Protein AF-A0A933NLE3-F1 (afdb_monomer)

Solvent-accessible surface area (backbone atoms only — not comparable to full-atom values): 7962 Å² total; per-residue (Å²): 142,85,83,81,92,79,68,68,64,65,53,50,52,53,53,50,51,52,53,50,51,52,51,51,50,51,50,49,52,54,57,51,50,53,50,50,52,56,51,50,51,46,51,51,50,47,51,54,52,49,51,53,51,51,54,49,54,51,51,50,55,73,38,36,83,44,78,45,75,83,50,90,44,29,36,39,29,39,25,59,39,87,43,94,91,54,99,55,73,41,81,40,60,38,38,38,36,32,55,87,78,16,37,39,41,36,41,33,45,87,91,49,75,49,77,48,80,44,53,94,65,40,87,87,51,62,55,84,77,82,90,65,98,73,76,132

Nearest PDB structures (foldseek):
  7ytu-assembly1_A  TM=5.660E-01  e=4.818E-01  Vaccinia virus WR
  3tfz-assembly1_B  TM=5.768E-01  e=2.172E+00  Streptomyces sp. R1128
  2kf2-assembly1_A  TM=5.393E-01  e=2.045E+00  Streptomyces coelicolor A3(2)
  3tvr-assembly1_A  TM=5.318E-01  e=5.696E+00  Streptomyces coelicolor
  7zvc-assembly1_A  TM=4.525E-01  e=4.214E+00  Nepenthes ventricosa x Nepenthes alata

pLDDT: mean 81.2, std 13.9, range [35.19, 95.94]

Structure (mmCIF, N/CA/C/O backbone):
data_AF-A0A933NLE3-F1
#
_entry.id   AF-A0A933NLE3-F1
#
loop_
_atom_site.group_PDB
_atom_site.id
_atom_site.type_symbol
_atom_site.label_atom_id
_atom_site.label_alt_id
_atom_site.label_comp_id
_atom_site.label_asym_id
_atom_site.label_entity_id
_atom_site.label_seq_id
_atom_site.pdbx_PDB_ins_code
_atom_site.Cartn_x
_atom_site.Cartn_y
_atom_site.Cartn_z
_atom_site.occupancy
_atom_site.B_iso_or_equiv
_atom_site.auth_seq_id
_atom_site.auth_comp_id
_atom_site.auth_asym_id
_atom_site.auth_atom_id
_atom_site.pdbx_PDB_model_num
ATOM 1 N N . MET A 1 1 ? -57.271 19.477 60.099 1.00 43.53 1 MET A N 1
ATOM 2 C CA . MET A 1 1 ? -56.612 19.614 58.782 1.00 43.53 1 MET A CA 1
ATOM 3 C C . MET A 1 1 ? -55.119 19.770 59.009 1.00 43.53 1 MET A C 1
ATOM 5 O O . MET A 1 1 ? -54.730 20.784 59.561 1.00 43.53 1 MET A O 1
ATOM 9 N N . SER A 1 2 ? -54.312 18.775 58.645 1.00 46.56 2 SER A N 1
ATOM 10 C CA . SER A 1 2 ? -52.895 18.933 58.279 1.00 46.56 2 SER A CA 1
ATOM 11 C C . SER A 1 2 ? -52.408 17.564 57.797 1.00 46.56 2 SER A C 1
ATOM 13 O O . SER A 1 2 ? -52.367 16.621 58.580 1.00 46.56 2 SER A O 1
ATOM 15 N N . ARG A 1 3 ? -52.165 17.415 56.490 1.00 48.00 3 ARG A N 1
ATOM 16 C CA . ARG A 1 3 ? -51.522 16.231 55.902 1.00 48.00 3 ARG A CA 1
ATOM 17 C C . ARG A 1 3 ? -50.082 16.638 55.633 1.00 48.00 3 ARG A C 1
ATOM 19 O O . ARG A 1 3 ? -49.834 17.516 54.808 1.00 48.00 3 ARG A O 1
ATOM 26 N N . GLU A 1 4 ? -49.173 16.073 56.412 1.00 52.88 4 GLU A N 1
ATOM 27 C CA . GLU A 1 4 ? -47.764 16.435 56.414 1.00 52.88 4 GLU A CA 1
ATOM 28 C C . GLU A 1 4 ? -47.073 16.056 55.100 1.00 52.88 4 GLU A C 1
ATOM 30 O O . GLU A 1 4 ? -47.302 15.008 54.495 1.00 52.88 4 GLU A O 1
ATOM 35 N N . ARG A 1 5 ? -46.227 16.986 54.663 1.00 55.97 5 ARG A N 1
ATOM 36 C CA . ARG A 1 5 ? -45.388 16.958 53.470 1.00 55.97 5 ARG A CA 1
ATOM 37 C C . ARG A 1 5 ? -44.214 16.001 53.712 1.00 55.97 5 ARG A C 1
ATOM 39 O O . ARG A 1 5 ? -43.189 16.426 54.228 1.00 55.97 5 ARG A O 1
ATOM 46 N N . GLY A 1 6 ? -44.372 14.720 53.380 1.00 49.59 6 GLY A N 1
ATOM 47 C CA . GLY A 1 6 ? -43.325 13.696 53.557 1.00 49.59 6 GLY A CA 1
ATOM 48 C C . GLY A 1 6 ? -42.764 13.095 52.262 1.00 49.59 6 GLY A C 1
ATOM 49 O O . GLY A 1 6 ? -41.820 12.315 52.312 1.00 49.59 6 GLY A O 1
ATOM 50 N N . THR A 1 7 ? -43.324 13.437 51.100 1.00 55.03 7 THR A N 1
ATOM 51 C CA . THR A 1 7 ? -43.056 12.757 49.818 1.00 55.03 7 THR A CA 1
ATOM 52 C C . THR A 1 7 ? -42.056 13.464 48.897 1.00 55.03 7 THR A C 1
ATOM 54 O O . THR A 1 7 ? -41.828 13.012 47.789 1.00 55.03 7 THR A O 1
ATOM 57 N N . THR A 1 8 ? -41.405 14.553 49.307 1.00 66.44 8 THR A N 1
ATOM 58 C CA . THR A 1 8 ? -40.709 15.434 48.346 1.00 66.44 8 THR A CA 1
ATOM 59 C C . THR A 1 8 ? -39.260 15.067 48.011 1.00 66.44 8 THR A C 1
ATOM 61 O O . THR A 1 8 ? -38.828 15.329 46.892 1.00 66.44 8 THR A O 1
ATOM 64 N N . LEU A 1 9 ? -38.483 14.478 48.928 1.00 68.06 9 LEU A N 1
ATOM 65 C CA . LEU A 1 9 ? -37.039 14.272 48.699 1.00 68.06 9 LEU A CA 1
ATOM 66 C C . LEU A 1 9 ? -36.724 12.948 47.984 1.00 68.06 9 LEU A C 1
ATOM 68 O O . LEU A 1 9 ? -35.901 12.910 47.071 1.00 68.06 9 LEU A O 1
ATOM 72 N N . VAL A 1 10 ? -37.385 11.861 48.393 1.00 73.19 10 VAL A N 1
ATOM 73 C CA . VAL A 1 10 ? -37.157 10.521 47.827 1.00 73.19 10 VAL A CA 1
ATOM 74 C C . VAL A 1 10 ? -37.677 10.452 46.392 1.00 73.19 10 VAL A C 1
ATOM 76 O O . VAL A 1 10 ? -36.966 9.968 45.518 1.00 73.19 10 VAL A O 1
ATOM 79 N N . GLU A 1 11 ? -38.860 11.011 46.116 1.00 68.12 11 GLU A N 1
ATOM 80 C CA . GLU A 1 11 ? -39.386 11.103 44.747 1.00 68.12 11 GLU A CA 1
ATOM 81 C C . GLU A 1 11 ? -38.485 11.958 43.848 1.00 68.12 11 GLU A C 1
ATOM 83 O O . GLU A 1 11 ? -38.229 11.570 42.711 1.00 68.12 11 GLU A O 1
ATOM 88 N N . ALA A 1 12 ? -37.926 13.065 44.355 1.00 75.19 12 ALA A N 1
ATOM 89 C CA . ALA A 1 12 ? -36.991 13.894 43.593 1.00 75.19 12 ALA A CA 1
ATOM 90 C C . ALA A 1 12 ? -35.669 13.166 43.279 1.00 75.19 12 ALA A C 1
ATOM 92 O O . ALA A 1 12 ? -35.150 13.291 42.170 1.00 75.19 12 ALA A O 1
ATOM 93 N N . LEU A 1 13 ? -35.140 12.370 44.215 1.00 76.25 13 LEU A N 1
ATOM 94 C CA . LEU A 1 13 ? -33.939 11.550 44.003 1.00 76.25 13 LEU A CA 1
ATOM 95 C C . LEU A 1 13 ? -34.185 10.403 43.014 1.00 76.25 13 LEU A C 1
ATOM 97 O O . LEU A 1 13 ? -33.355 10.142 42.139 1.00 76.25 13 LEU A O 1
ATOM 101 N N . VAL A 1 14 ? -35.335 9.735 43.112 1.00 77.81 14 VAL A N 1
ATOM 102 C CA . VAL A 1 14 ? -35.713 8.654 42.192 1.0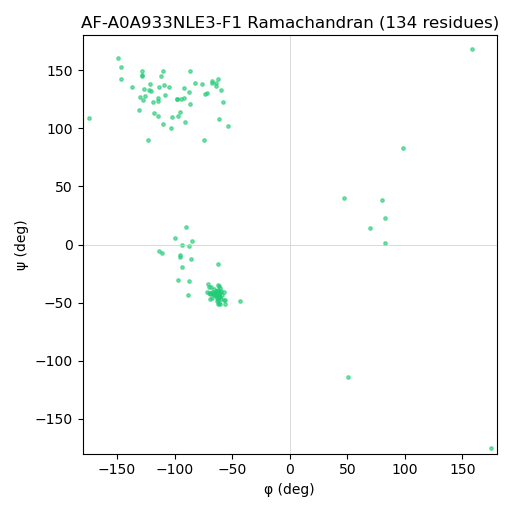0 77.81 14 VAL A CA 1
ATOM 103 C C . VAL A 1 14 ? -35.964 9.212 40.790 1.00 77.81 14 VAL A C 1
ATOM 105 O O . VAL A 1 14 ? -35.401 8.702 39.824 1.00 77.81 14 VAL A O 1
ATOM 108 N N . ALA A 1 15 ? -36.710 10.311 40.666 1.00 77.00 15 ALA A N 1
ATOM 109 C CA . ALA A 1 15 ? -36.923 10.979 39.385 1.00 77.00 15 ALA A CA 1
ATOM 110 C C . ALA A 1 15 ? -35.603 11.493 38.784 1.00 77.00 15 ALA A C 1
ATOM 112 O O . ALA A 1 15 ? -35.337 11.282 37.602 1.00 77.00 15 ALA A O 1
ATOM 113 N N . GLY A 1 16 ? -34.736 12.102 39.600 1.00 77.88 16 GLY A N 1
ATOM 114 C CA . GLY A 1 16 ? -33.426 12.587 39.166 1.00 77.88 16 GLY A CA 1
ATOM 115 C C . GLY A 1 16 ? -32.501 11.472 38.672 1.00 77.88 16 GLY A C 1
ATOM 116 O O . GLY A 1 16 ? -31.851 11.623 37.637 1.00 77.88 16 GLY A O 1
ATOM 117 N N . SER A 1 17 ? -32.473 10.328 39.360 1.00 75.38 17 SER A N 1
ATOM 118 C CA . SER A 1 17 ? -31.657 9.178 38.941 1.00 75.38 17 SER A CA 1
ATOM 119 C C . SER A 1 17 ? -32.164 8.538 37.644 1.00 75.38 17 SER A C 1
ATOM 121 O O . SER A 1 17 ? -31.354 8.185 36.787 1.00 75.38 17 SER A O 1
ATOM 123 N N . LEU A 1 18 ? -33.483 8.481 37.437 1.00 80.94 18 LEU A N 1
ATOM 124 C CA . LEU A 1 18 ? -34.094 8.054 36.173 1.00 80.94 18 LEU A CA 1
ATOM 125 C C . LEU A 1 18 ? -33.714 8.974 35.008 1.00 80.94 18 LEU A C 1
ATOM 127 O O . LEU A 1 18 ? -33.315 8.490 33.950 1.00 80.94 18 LEU A O 1
ATOM 131 N N . VAL A 1 19 ? -33.775 10.294 35.205 1.00 84.00 19 VAL A N 1
ATOM 132 C CA . VAL A 1 19 ? -33.377 11.269 34.176 1.00 84.00 19 VAL A CA 1
ATOM 133 C C . VAL A 1 19 ? -31.895 11.122 33.821 1.00 84.00 19 VAL A C 1
ATOM 135 O O . VAL A 1 19 ? -31.543 11.109 32.641 1.00 84.00 19 VAL A O 1
ATOM 138 N N . LEU A 1 20 ? -31.024 10.942 34.818 1.00 81.31 20 LEU A N 1
ATOM 139 C CA . LEU A 1 20 ? -29.595 10.710 34.592 1.00 81.31 20 LEU A CA 1
ATOM 140 C C . LEU A 1 20 ? -29.324 9.394 33.854 1.00 81.31 20 LEU A C 1
ATOM 142 O O . LEU A 1 20 ? -28.490 9.371 32.950 1.00 81.31 20 LEU A O 1
ATOM 146 N N . ALA A 1 21 ? -30.037 8.316 34.186 1.00 78.19 21 ALA A N 1
ATOM 147 C CA . ALA A 1 21 ? -29.897 7.032 33.503 1.00 78.19 21 ALA A CA 1
ATOM 148 C C . ALA A 1 21 ? -30.317 7.121 32.027 1.00 78.19 21 ALA A C 1
ATOM 150 O O . ALA A 1 21 ? -29.613 6.612 31.153 1.00 78.19 21 ALA A O 1
ATOM 151 N N . VAL A 1 22 ? -31.415 7.824 31.733 1.00 86.69 22 VAL A N 1
ATOM 152 C CA . VAL A 1 22 ? -31.863 8.071 30.353 1.00 86.69 22 VAL A CA 1
ATOM 153 C C . VAL A 1 22 ? -30.847 8.922 29.592 1.00 86.69 22 VAL A C 1
ATOM 155 O O . VAL A 1 22 ? -30.499 8.581 28.461 1.00 86.69 22 VAL A O 1
ATOM 158 N N . ALA A 1 23 ? -30.317 9.982 30.208 1.00 82.50 23 ALA A N 1
ATOM 159 C CA . ALA A 1 23 ? -29.291 10.825 29.595 1.00 82.50 23 ALA A CA 1
ATOM 160 C C . ALA A 1 23 ? -27.992 10.047 29.314 1.00 82.50 23 ALA A C 1
ATOM 162 O O . ALA A 1 23 ? -27.413 10.181 28.235 1.00 82.50 23 ALA A O 1
ATOM 163 N N . ALA A 1 24 ? -27.558 9.192 30.244 1.00 78.62 24 ALA A N 1
ATOM 164 C CA . ALA A 1 24 ? -26.386 8.339 30.075 1.00 78.62 24 ALA A CA 1
ATOM 165 C C . ALA A 1 24 ? -26.587 7.294 28.967 1.00 78.62 24 ALA A C 1
ATOM 167 O O . ALA A 1 24 ? -25.686 7.085 28.152 1.00 78.62 24 ALA A O 1
ATOM 168 N N . ALA A 1 25 ? -27.772 6.680 28.886 1.00 75.81 25 ALA A N 1
ATOM 169 C CA . ALA A 1 25 ? -28.117 5.755 27.810 1.00 75.81 25 ALA A CA 1
ATOM 170 C C . ALA A 1 25 ? -28.108 6.456 26.441 1.00 75.81 25 ALA A C 1
ATOM 172 O O . ALA A 1 25 ? -27.506 5.950 25.494 1.00 75.81 25 ALA A O 1
ATOM 173 N N . TRP A 1 26 ? -28.693 7.655 26.349 1.00 84.31 26 TRP A N 1
ATOM 174 C CA . TRP A 1 26 ? -28.681 8.470 25.130 1.00 84.31 26 TRP A CA 1
ATOM 175 C C . TRP A 1 26 ? -27.269 8.872 24.703 1.00 84.31 26 TRP A C 1
ATOM 177 O O . TRP A 1 26 ? -26.906 8.715 23.535 1.00 84.31 26 TRP A O 1
ATOM 187 N N . ALA A 1 27 ? -26.445 9.335 25.646 1.00 75.88 27 ALA A N 1
ATOM 188 C CA . ALA A 1 27 ? -25.042 9.626 25.384 1.00 75.88 27 ALA A CA 1
ATOM 189 C C . ALA A 1 27 ? -24.308 8.367 24.892 1.00 75.88 27 ALA A C 1
ATOM 191 O O . ALA A 1 27 ? -23.580 8.427 23.902 1.00 75.88 27 ALA A O 1
ATOM 192 N N . GLY A 1 28 ? -24.552 7.212 25.519 1.00 70.44 28 GLY A N 1
ATOM 193 C CA . GLY A 1 28 ? -23.994 5.923 25.112 1.00 70.44 28 GLY A CA 1
ATOM 194 C C . GLY A 1 28 ? -24.332 5.554 23.667 1.00 70.44 28 GLY A C 1
ATOM 195 O O . GLY A 1 28 ? -23.430 5.220 22.896 1.00 70.44 28 GLY A O 1
ATOM 196 N N . VAL A 1 29 ? -25.600 5.678 23.265 1.00 74.31 29 VAL A N 1
ATOM 197 C CA . VAL A 1 29 ? -26.047 5.430 21.880 1.00 74.31 29 VAL A CA 1
ATOM 198 C C . VAL A 1 29 ? -25.381 6.400 20.900 1.00 74.31 29 VAL A C 1
ATOM 200 O O . VAL A 1 29 ? -24.876 5.985 19.859 1.00 74.31 29 VAL A O 1
ATOM 203 N N . TRP A 1 30 ? -25.297 7.685 21.243 1.00 77.06 30 TRP A N 1
ATOM 204 C CA . TRP A 1 30 ? -24.683 8.689 20.371 1.00 77.06 30 TRP A CA 1
ATOM 205 C C . TRP A 1 30 ? -23.172 8.481 20.182 1.00 77.06 30 TRP A C 1
ATOM 207 O O . TRP A 1 30 ? -22.661 8.557 19.061 1.00 77.06 30 TRP A O 1
ATOM 217 N N . PHE A 1 31 ? -22.445 8.170 21.260 1.00 68.19 31 PHE A N 1
ATOM 218 C CA . PHE A 1 31 ? -21.007 7.902 21.196 1.00 68.19 31 PHE A CA 1
ATOM 219 C C . PHE A 1 31 ? -20.685 6.576 20.500 1.00 68.19 31 PHE A C 1
ATOM 221 O O . PHE A 1 31 ? -19.687 6.501 19.782 1.00 68.19 31 PHE A O 1
ATOM 228 N N . THR A 1 32 ? -21.500 5.535 20.691 1.00 67.75 32 THR A N 1
ATOM 229 C CA . THR A 1 32 ? -21.315 4.250 19.995 1.00 67.75 32 THR A CA 1
ATOM 230 C C . THR A 1 32 ? -21.632 4.366 18.507 1.00 67.75 32 THR A C 1
ATOM 232 O O . THR A 1 32 ? -20.830 3.897 17.705 1.00 67.75 32 THR A O 1
ATOM 235 N N . GLY A 1 33 ? -22.701 5.075 18.124 1.00 62.09 33 GLY A N 1
ATOM 236 C CA . GLY A 1 33 ? -23.023 5.361 16.721 1.00 62.09 33 GLY A CA 1
ATOM 237 C C . GLY A 1 33 ? -21.877 6.065 15.988 1.00 62.09 33 GLY A C 1
ATOM 238 O O . GLY A 1 33 ? -21.374 5.552 14.992 1.00 62.09 33 GLY A O 1
ATOM 239 N N . ARG A 1 34 ? -21.348 7.159 16.557 1.00 65.56 34 ARG A N 1
ATOM 240 C CA . ARG A 1 34 ? -20.209 7.894 15.969 1.00 65.56 34 ARG A CA 1
ATOM 241 C C . ARG A 1 34 ? -18.939 7.057 15.820 1.00 65.56 34 ARG A C 1
ATOM 243 O O . ARG A 1 34 ? -18.205 7.223 14.850 1.00 65.56 34 ARG A O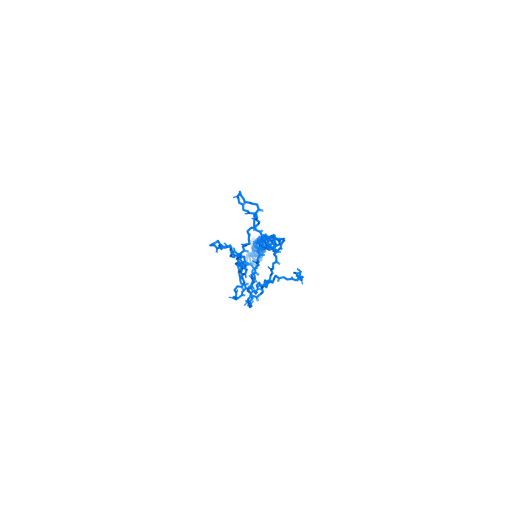 1
ATOM 250 N N . LYS A 1 35 ? -18.650 6.179 16.785 1.00 64.69 35 LYS A N 1
ATOM 251 C CA . LYS A 1 35 ? -17.489 5.278 16.704 1.00 64.69 35 LYS A CA 1
ATOM 252 C C . LYS A 1 35 ? -17.666 4.245 15.593 1.00 64.69 35 LYS A C 1
ATOM 254 O O . LYS A 1 35 ? -16.708 3.975 14.870 1.00 64.69 35 LYS A O 1
ATOM 259 N N . THR A 1 36 ? -18.872 3.701 15.442 1.00 66.75 36 THR A N 1
ATOM 260 C CA . THR A 1 36 ? -19.201 2.755 14.370 1.00 66.75 36 THR A CA 1
ATOM 261 C C . THR A 1 36 ? -19.045 3.408 13.001 1.00 66.75 36 THR A C 1
ATOM 263 O O . THR A 1 36 ? -18.328 2.858 12.164 1.00 66.75 36 THR A O 1
ATOM 266 N N . ASP A 1 37 ? -19.593 4.609 12.808 1.00 69.38 37 ASP A N 1
ATOM 267 C CA . ASP A 1 37 ? -19.512 5.336 11.536 1.00 69.38 37 ASP A CA 1
ATOM 268 C C . ASP A 1 37 ? -18.061 5.627 11.143 1.00 69.38 37 ASP A C 1
ATOM 270 O O . ASP A 1 37 ? -17.622 5.213 10.069 1.00 69.38 37 ASP A O 1
ATOM 274 N N . ALA A 1 38 ? -17.268 6.202 12.054 1.00 72.50 38 ALA A N 1
ATOM 275 C CA . ALA A 1 38 ? -15.855 6.492 11.806 1.00 72.50 38 ALA A CA 1
ATOM 276 C C . ALA A 1 38 ? -15.027 5.225 11.521 1.00 72.50 38 ALA A C 1
ATOM 278 O O . ALA A 1 38 ? -14.104 5.241 10.706 1.00 72.50 38 ALA A O 1
ATOM 279 N N . SER A 1 39 ? -15.347 4.103 12.176 1.00 76.94 39 SER A N 1
ATOM 280 C CA . SER A 1 39 ? -14.680 2.825 11.904 1.00 76.94 39 SER A CA 1
ATOM 281 C C . SER A 1 39 ? -15.066 2.245 10.540 1.00 76.94 39 SER A C 1
ATOM 283 O O . SER A 1 39 ? -14.232 1.632 9.872 1.00 76.94 39 SER A O 1
ATOM 285 N N . SER A 1 40 ? -16.312 2.453 10.107 1.00 81.38 40 SER A N 1
ATOM 286 C CA . SER A 1 40 ? -16.807 1.983 8.816 1.00 81.38 40 SER A CA 1
ATOM 287 C C . SER A 1 40 ? -16.206 2.782 7.659 1.00 81.38 40 SER A C 1
ATOM 289 O O . SER A 1 40 ? -15.765 2.188 6.677 1.00 81.38 40 SER A O 1
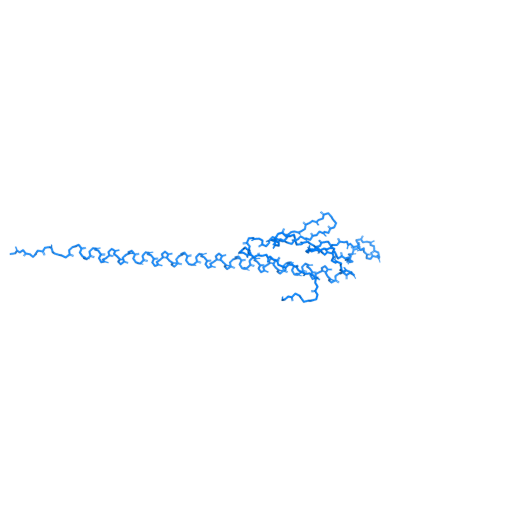ATOM 291 N N . GLU A 1 41 ? -16.088 4.101 7.818 1.00 87.19 41 GLU A N 1
ATOM 292 C CA . GLU A 1 41 ? -15.466 5.002 6.851 1.00 87.19 41 GLU A CA 1
ATOM 293 C C . GLU A 1 41 ? -13.984 4.662 6.665 1.00 87.19 41 GLU A C 1
ATOM 295 O O . GLU A 1 41 ? -13.552 4.395 5.544 1.00 87.19 41 GLU A O 1
ATOM 300 N N . ARG A 1 42 ? -13.226 4.506 7.763 1.00 87.50 42 ARG A N 1
ATOM 301 C CA . ARG A 1 42 ? -11.819 4.067 7.693 1.00 87.50 42 ARG A CA 1
ATOM 302 C C . ARG A 1 42 ? -11.646 2.724 6.990 1.00 87.50 42 ARG A C 1
ATOM 304 O O . ARG A 1 42 ? -10.710 2.562 6.213 1.00 87.50 42 ARG A O 1
ATOM 311 N N . ARG A 1 43 ? -12.533 1.752 7.239 1.00 88.12 43 ARG A N 1
ATOM 312 C CA . ARG A 1 43 ? -12.489 0.447 6.552 1.00 88.12 43 ARG A CA 1
ATOM 313 C C . ARG A 1 43 ? -12.742 0.587 5.054 1.00 88.12 43 ARG A C 1
ATOM 315 O O . ARG A 1 43 ? -12.077 -0.084 4.268 1.00 88.12 43 ARG A O 1
ATOM 322 N N . GLN A 1 44 ? -13.681 1.444 4.656 1.00 91.12 44 GLN A N 1
ATOM 323 C CA . GLN A 1 44 ? -13.960 1.707 3.244 1.00 91.12 44 GLN A CA 1
ATOM 324 C C . GLN A 1 44 ? -12.783 2.407 2.558 1.00 91.12 44 GLN A C 1
ATOM 326 O O . GLN A 1 44 ? -12.415 2.023 1.450 1.00 91.12 44 GLN A O 1
ATOM 331 N N . GLU A 1 45 ? -12.168 3.397 3.205 1.00 92.81 45 GLU A N 1
ATOM 332 C CA . GLU A 1 45 ? -10.977 4.074 2.683 1.00 92.81 45 GLU A CA 1
ATOM 333 C C . GLU A 1 45 ? -9.792 3.120 2.541 1.00 92.81 45 GLU A C 1
ATOM 335 O O . GLU A 1 45 ? -9.184 3.064 1.472 1.00 92.81 45 GLU A O 1
ATOM 340 N N . TYR A 1 46 ? -9.531 2.296 3.561 1.00 91.38 46 TYR A N 1
ATOM 341 C CA . TYR A 1 46 ? -8.517 1.245 3.501 1.00 91.38 46 TYR A CA 1
ATOM 342 C C . TYR A 1 46 ? -8.758 0.288 2.328 1.00 91.38 46 TYR A C 1
ATOM 344 O O . TYR A 1 46 ? -7.848 0.028 1.542 1.00 91.38 46 TYR A O 1
ATOM 352 N N . ALA A 1 47 ? -9.993 -0.199 2.159 1.00 90.81 47 ALA A N 1
ATOM 353 C CA . ALA A 1 47 ? -10.343 -1.101 1.064 1.00 90.81 47 ALA A CA 1
ATOM 354 C C . ALA A 1 47 ? -10.156 -0.443 -0.314 1.00 90.81 47 ALA A C 1
ATOM 356 O O . ALA A 1 47 ? -9.650 -1.077 -1.238 1.00 90.81 47 ALA A O 1
ATOM 357 N N . ARG A 1 48 ? -10.509 0.842 -0.454 1.00 93.50 48 ARG A N 1
ATOM 358 C CA . ARG A 1 48 ? -10.286 1.613 -1.689 1.00 93.50 48 ARG A CA 1
ATOM 359 C C . ARG A 1 48 ? -8.799 1.788 -1.986 1.00 93.50 48 ARG A C 1
ATOM 361 O O . ARG A 1 48 ? -8.397 1.642 -3.138 1.00 93.50 48 ARG A O 1
ATOM 368 N N . LEU A 1 49 ? -7.992 2.102 -0.973 1.00 94.38 49 LEU A N 1
ATOM 369 C CA . LEU A 1 49 ? -6.545 2.257 -1.118 1.00 94.38 49 LEU A CA 1
ATOM 370 C C . LEU A 1 49 ? -5.890 0.930 -1.520 1.00 94.38 49 LEU A C 1
ATOM 372 O O . LEU A 1 49 ? -5.081 0.900 -2.445 1.00 94.38 49 LEU A O 1
ATOM 376 N N . LEU A 1 50 ? -6.300 -0.166 -0.879 1.00 92.12 50 LEU A N 1
ATOM 377 C CA . LEU A 1 50 ? -5.822 -1.510 -1.185 1.00 92.12 50 LEU A CA 1
ATOM 378 C C . LEU A 1 50 ? -6.191 -1.938 -2.609 1.00 92.12 50 LEU A C 1
ATOM 380 O O . LEU A 1 50 ? -5.331 -2.437 -3.325 1.00 92.12 50 LEU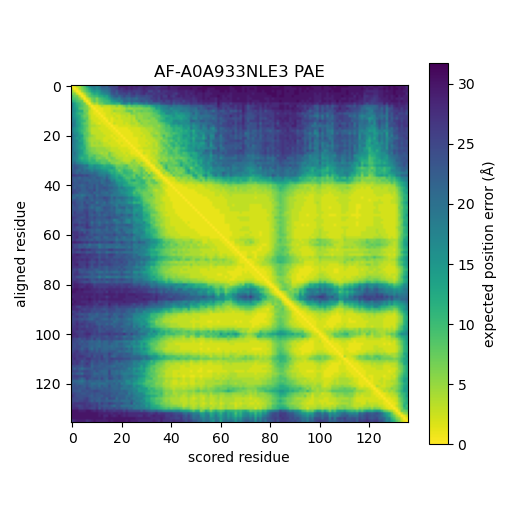 A O 1
ATOM 384 N N . ALA A 1 51 ? -7.431 -1.697 -3.045 1.00 92.19 51 ALA A N 1
ATOM 385 C CA . ALA A 1 51 ? -7.865 -2.009 -4.407 1.00 92.19 51 ALA A CA 1
ATOM 386 C C . ALA A 1 51 ? -7.066 -1.224 -5.459 1.00 92.19 51 ALA A C 1
ATOM 388 O O . ALA A 1 51 ? -6.626 -1.794 -6.452 1.00 92.19 51 ALA A O 1
ATOM 389 N N . ARG A 1 52 ? -6.808 0.071 -5.220 1.00 95.00 52 ARG A N 1
ATOM 390 C CA . ARG A 1 52 ? -5.962 0.886 -6.110 1.00 95.00 52 ARG A CA 1
ATOM 391 C C . ARG A 1 52 ? -4.530 0.366 -6.176 1.00 95.00 52 ARG A C 1
ATOM 393 O O . ARG A 1 52 ? -3.962 0.311 -7.265 1.00 95.00 52 ARG A O 1
ATOM 400 N N . LEU A 1 53 ? -3.957 -0.008 -5.030 1.00 93.75 53 LEU A N 1
ATOM 401 C CA . LEU A 1 53 ? -2.625 -0.602 -4.967 1.00 93.75 53 LEU A CA 1
ATOM 402 C C . LEU A 1 53 ? -2.578 -1.922 -5.751 1.00 93.75 53 LEU A C 1
ATOM 404 O O . LEU A 1 53 ? -1.705 -2.087 -6.599 1.00 93.75 53 LEU A O 1
ATOM 408 N N . ASP A 1 54 ? -3.521 -2.832 -5.501 1.00 92.31 54 ASP A N 1
ATOM 409 C CA . ASP A 1 54 ? -3.608 -4.134 -6.173 1.00 92.31 54 ASP A CA 1
ATOM 410 C C . ASP A 1 54 ? -3.770 -3.973 -7.691 1.00 92.31 54 ASP A C 1
ATOM 412 O O . ASP A 1 54 ? -3.006 -4.560 -8.457 1.00 92.31 54 ASP A O 1
ATOM 416 N N . ASP A 1 55 ? -4.671 -3.101 -8.148 1.00 92.12 55 ASP A N 1
ATOM 417 C CA . ASP A 1 55 ? -4.845 -2.806 -9.573 1.00 92.12 55 ASP A CA 1
ATOM 418 C C . ASP A 1 55 ? -3.568 -2.250 -10.215 1.00 92.12 55 ASP A C 1
ATOM 420 O O . ASP A 1 55 ? -3.230 -2.606 -11.351 1.00 92.12 55 ASP A O 1
ATOM 424 N N . ARG A 1 56 ? -2.841 -1.382 -9.502 1.00 92.44 56 ARG A N 1
ATOM 425 C CA . ARG A 1 56 ? -1.597 -0.788 -10.002 1.00 92.44 56 ARG A CA 1
ATOM 426 C C . ARG A 1 56 ? -0.485 -1.827 -10.102 1.00 92.44 56 ARG A C 1
ATOM 428 O O . ARG A 1 56 ? 0.136 -1.939 -11.156 1.00 92.44 56 ARG A O 1
ATOM 435 N N . VAL A 1 57 ? -0.294 -2.630 -9.057 1.00 91.75 57 VAL A N 1
ATOM 436 C CA . VAL A 1 57 ? 0.684 -3.727 -9.033 1.00 91.75 57 VAL A CA 1
ATOM 437 C C . VAL A 1 57 ? 0.367 -4.756 -10.116 1.00 91.75 57 VAL A C 1
ATOM 439 O O . VAL A 1 57 ? 1.259 -5.156 -10.860 1.00 91.75 57 VAL A O 1
ATOM 442 N N . ARG A 1 58 ? -0.904 -5.149 -10.270 1.00 90.44 58 ARG A N 1
ATOM 443 C CA . ARG A 1 58 ? -1.341 -6.067 -11.334 1.00 90.44 58 ARG A CA 1
ATOM 444 C C . ARG A 1 58 ? -1.060 -5.511 -12.719 1.00 90.44 58 ARG A C 1
ATOM 446 O O . ARG A 1 58 ? -0.658 -6.271 -13.597 1.00 90.44 58 ARG A O 1
ATOM 453 N N . ARG A 1 59 ? -1.282 -4.213 -12.936 1.00 90.19 59 ARG A N 1
ATOM 454 C CA . ARG A 1 59 ? -0.983 -3.565 -14.217 1.00 90.19 59 ARG A CA 1
ATOM 455 C C . ARG A 1 59 ? 0.507 -3.630 -14.525 1.00 90.19 59 ARG A C 1
ATOM 457 O O . ARG A 1 59 ? 0.856 -4.109 -15.598 1.00 90.19 59 ARG A O 1
ATOM 464 N N . ASP A 1 60 ? 1.349 -3.226 -13.578 1.00 90.50 60 ASP A N 1
ATOM 465 C CA . ASP A 1 60 ? 2.801 -3.245 -13.759 1.00 90.50 60 ASP A CA 1
ATOM 466 C C . ASP A 1 60 ? 3.314 -4.671 -13.999 1.00 90.50 60 ASP A C 1
ATOM 468 O O . ASP A 1 60 ? 4.091 -4.891 -14.925 1.00 90.50 60 ASP A O 1
ATOM 472 N N . LEU A 1 61 ? 2.821 -5.653 -13.233 1.00 89.31 61 LEU A N 1
ATOM 473 C CA . LEU A 1 61 ? 3.170 -7.067 -13.399 1.00 89.31 61 LEU A CA 1
ATOM 474 C C . LEU A 1 61 ? 2.755 -7.622 -14.764 1.00 89.31 61 LEU A C 1
ATOM 476 O O . LEU A 1 61 ? 3.529 -8.350 -15.380 1.00 89.31 61 LEU A O 1
ATOM 480 N N . ARG A 1 62 ? 1.562 -7.277 -15.267 1.00 88.56 62 ARG A N 1
ATOM 481 C CA . ARG A 1 62 ? 1.102 -7.714 -16.599 1.00 88.56 62 ARG A CA 1
ATOM 482 C C . ARG A 1 62 ? 1.989 -7.191 -17.724 1.00 88.56 62 ARG A C 1
ATOM 484 O O . ARG A 1 62 ? 2.168 -7.890 -18.713 1.00 88.56 62 ARG A O 1
ATOM 491 N N . SER A 1 63 ? 2.523 -5.982 -17.575 1.00 87.25 63 SER A N 1
ATOM 492 C CA . SER A 1 63 ? 3.477 -5.389 -18.519 1.00 87.25 63 SER A CA 1
ATOM 493 C C . SER A 1 63 ? 4.935 -5.748 -18.222 1.00 87.25 63 SER A C 1
ATOM 495 O O . SER A 1 63 ? 5.824 -5.290 -18.936 1.00 87.25 63 SER A O 1
ATOM 497 N N . SER A 1 64 ? 5.204 -6.510 -17.157 1.00 89.25 64 SER A N 1
ATOM 498 C CA . SER A 1 64 ? 6.568 -6.800 -16.722 1.00 89.25 64 SER A CA 1
ATOM 499 C C . SER A 1 64 ? 7.196 -7.951 -17.499 1.00 89.25 64 SER A C 1
ATOM 501 O O . SER A 1 64 ? 6.565 -8.970 -17.765 1.00 89.25 64 SER A O 1
ATOM 503 N N . VAL A 1 65 ? 8.471 -7.780 -17.827 1.00 88.69 65 VAL A N 1
ATOM 504 C CA . VAL A 1 65 ? 9.341 -8.803 -18.421 1.00 88.69 65 VAL A CA 1
ATOM 505 C C . VAL A 1 65 ? 10.174 -9.479 -17.339 1.00 88.69 65 VAL A C 1
ATOM 507 O O . VAL A 1 65 ? 10.517 -10.653 -17.444 1.00 88.69 65 VAL A O 1
ATOM 510 N N . SER A 1 66 ? 10.504 -8.741 -16.278 1.00 89.88 66 SER A N 1
ATOM 511 C CA . SER A 1 66 ? 11.236 -9.273 -15.136 1.00 89.88 66 SER A CA 1
ATOM 512 C C . SER A 1 66 ? 10.809 -8.614 -13.830 1.00 89.88 66 SER A C 1
ATOM 514 O O . SER A 1 66 ? 10.370 -7.462 -13.801 1.00 89.88 66 SER A O 1
ATOM 516 N N . LEU A 1 67 ? 10.967 -9.373 -12.747 1.00 91.31 67 LEU A N 1
ATOM 517 C CA . LEU A 1 67 ? 10.792 -8.939 -11.369 1.00 91.31 67 LEU A CA 1
ATOM 518 C C . LEU A 1 67 ? 12.058 -9.315 -10.601 1.00 91.31 67 LEU A C 1
ATOM 520 O O . LEU A 1 67 ? 12.433 -10.487 -10.550 1.00 91.31 67 LEU A O 1
ATOM 524 N N . ARG A 1 68 ? 12.692 -8.329 -9.972 1.00 92.50 68 ARG A N 1
ATOM 525 C CA . ARG A 1 68 ? 13.844 -8.519 -9.091 1.00 92.50 68 ARG A CA 1
ATOM 526 C C . ARG A 1 68 ? 13.525 -7.969 -7.712 1.00 92.50 68 ARG A C 1
ATOM 528 O O . ARG A 1 68 ? 12.946 -6.896 -7.587 1.00 92.50 68 ARG A O 1
ATOM 535 N N . GLN A 1 69 ? 13.919 -8.688 -6.670 1.00 91.25 69 GLN A N 1
ATOM 536 C CA . GLN A 1 69 ? 13.882 -8.167 -5.309 1.00 91.25 69 GLN A CA 1
ATOM 537 C C . GLN A 1 69 ? 15.277 -7.650 -4.943 1.00 91.25 69 GLN A C 1
ATOM 539 O O . GLN A 1 69 ? 16.207 -8.439 -4.803 1.00 91.25 69 GLN A O 1
ATOM 544 N N . ASP A 1 70 ? 15.430 -6.332 -4.805 1.00 89.19 70 ASP A N 1
ATOM 545 C CA . ASP A 1 70 ? 16.731 -5.709 -4.502 1.00 89.19 70 ASP A CA 1
ATOM 546 C C . ASP A 1 70 ? 17.036 -5.674 -2.998 1.00 89.19 70 ASP A C 1
ATOM 548 O O . ASP A 1 70 ? 18.156 -5.374 -2.591 1.00 89.19 70 ASP A O 1
ATOM 552 N N . GLY A 1 71 ? 16.036 -5.943 -2.155 1.00 87.31 71 GLY A N 1
ATOM 553 C CA . GLY A 1 71 ? 16.200 -5.990 -0.708 1.00 87.31 71 GLY A CA 1
ATOM 554 C C . GLY A 1 71 ? 14.887 -6.197 0.049 1.00 87.31 71 GLY A C 1
ATOM 555 O O . GLY A 1 71 ? 13.823 -6.391 -0.554 1.00 87.31 71 GLY A O 1
ATOM 556 N N . PRO A 1 72 ? 14.930 -6.153 1.391 1.00 86.81 72 PRO A N 1
ATOM 557 C CA . PRO A 1 72 ? 13.729 -6.199 2.213 1.00 86.81 72 PRO A CA 1
ATOM 558 C C . PRO A 1 72 ? 12.795 -5.040 1.851 1.00 86.81 72 PRO A C 1
ATOM 560 O O . PRO A 1 72 ? 13.193 -3.877 1.900 1.00 86.81 72 PRO A O 1
ATOM 563 N N . GLY A 1 73 ? 11.562 -5.357 1.455 1.00 88.44 73 GLY A N 1
ATOM 564 C CA . GLY A 1 73 ? 10.578 -4.336 1.105 1.00 88.44 73 GLY A CA 1
ATOM 565 C C . GLY A 1 73 ? 10.875 -3.579 -0.193 1.00 88.44 73 GLY A C 1
ATOM 566 O O . GLY A 1 73 ? 10.264 -2.538 -0.398 1.00 88.44 73 GLY A O 1
ATOM 567 N N . ARG A 1 74 ? 11.794 -4.032 -1.059 1.00 92.75 74 ARG A N 1
ATOM 568 C CA . ARG A 1 74 ? 12.098 -3.366 -2.336 1.00 92.75 74 ARG A CA 1
ATOM 569 C C . ARG A 1 74 ? 12.075 -4.348 -3.500 1.00 92.75 74 ARG A C 1
ATOM 571 O O . ARG A 1 74 ? 12.798 -5.342 -3.489 1.00 92.75 74 ARG A O 1
ATOM 578 N N . TRP A 1 75 ? 11.305 -4.002 -4.522 1.00 94.12 75 TRP A N 1
ATOM 579 C CA . TRP A 1 75 ? 11.192 -4.738 -5.773 1.00 94.12 75 TRP A CA 1
ATOM 580 C C . TRP A 1 75 ? 11.404 -3.795 -6.943 1.00 94.12 75 TRP A C 1
ATOM 582 O O . TRP A 1 75 ? 10.978 -2.646 -6.897 1.00 94.12 75 TRP A O 1
ATOM 592 N N . THR A 1 76 ? 12.004 -4.304 -8.001 1.00 94.31 76 THR A N 1
ATOM 593 C CA . THR A 1 76 ? 12.174 -3.599 -9.261 1.00 94.31 76 THR A CA 1
ATOM 594 C C . THR A 1 76 ? 11.596 -4.458 -10.367 1.00 94.31 76 THR A C 1
ATOM 596 O O . THR A 1 76 ? 11.909 -5.646 -10.475 1.00 94.31 76 THR A O 1
ATOM 599 N N . LEU A 1 77 ? 10.717 -3.862 -11.163 1.00 92.94 77 LEU A N 1
ATOM 600 C CA . LEU A 1 77 ? 10.131 -4.465 -12.344 1.00 92.94 77 LEU A CA 1
ATOM 601 C C . LEU A 1 77 ? 10.694 -3.780 -13.578 1.00 92.94 77 LEU A C 1
ATOM 603 O O . LEU A 1 77 ? 10.769 -2.553 -13.633 1.00 92.94 77 LEU A O 1
ATOM 607 N N . LEU A 1 78 ? 11.028 -4.581 -14.581 1.00 91.75 78 LEU A N 1
ATOM 608 C CA . LEU A 1 78 ? 11.263 -4.085 -15.928 1.00 91.75 78 LEU A CA 1
ATOM 609 C C . LEU A 1 78 ? 9.960 -4.241 -16.704 1.00 91.75 78 LEU A C 1
ATOM 611 O O . LEU A 1 78 ? 9.512 -5.370 -16.904 1.00 91.75 78 LEU A O 1
ATOM 615 N N . VAL A 1 79 ? 9.334 -3.135 -17.094 1.00 90.94 79 VAL A N 1
ATOM 616 C CA . VAL A 1 79 ? 8.045 -3.118 -17.797 1.00 90.94 79 VAL A CA 1
ATOM 617 C C . VAL A 1 79 ? 8.204 -2.636 -19.231 1.00 90.94 79 VAL A C 1
ATOM 619 O O . VAL A 1 79 ? 9.019 -1.759 -19.512 1.00 90.94 79 VAL A O 1
ATOM 622 N N . LEU A 1 80 ? 7.409 -3.193 -20.140 1.00 87.44 80 LEU A N 1
ATOM 623 C CA . LEU A 1 80 ? 7.308 -2.710 -21.514 1.00 87.44 80 LEU A CA 1
ATOM 624 C C . LEU A 1 80 ? 6.258 -1.605 -21.575 1.00 87.44 80 LEU A C 1
ATOM 626 O O . LEU A 1 80 ? 5.097 -1.818 -21.226 1.00 87.44 80 LEU A O 1
ATOM 630 N N . GLY A 1 81 ? 6.680 -0.423 -22.011 1.00 77.19 81 GLY A N 1
ATOM 631 C CA . GLY A 1 81 ? 5.798 0.701 -22.284 1.00 77.19 81 GLY A CA 1
ATOM 632 C C . GLY A 1 81 ? 5.706 0.993 -23.775 1.00 77.19 81 GLY A C 1
ATOM 633 O O . GLY A 1 81 ? 6.679 0.835 -24.517 1.00 77.19 81 GLY A O 1
ATOM 634 N N . ASP A 1 82 ? 4.548 1.495 -24.191 1.00 70.56 82 ASP A N 1
ATOM 635 C CA . ASP A 1 82 ? 4.369 2.015 -25.540 1.00 70.56 82 ASP A CA 1
ATOM 636 C C . ASP A 1 82 ? 5.203 3.288 -25.739 1.00 70.56 82 ASP A C 1
ATOM 638 O O . ASP A 1 82 ? 5.319 4.147 -24.850 1.00 70.56 82 ASP A O 1
ATOM 642 N N . VAL A 1 83 ? 5.788 3.413 -26.928 1.00 63.97 83 VAL A N 1
ATOM 643 C CA . VAL A 1 83 ? 6.458 4.633 -27.380 1.00 63.97 83 VAL A CA 1
ATOM 644 C C . VAL A 1 83 ? 5.476 5.412 -28.249 1.00 63.97 83 VAL A C 1
ATOM 646 O O . VAL A 1 83 ? 4.983 4.863 -29.236 1.00 63.97 83 VAL A O 1
ATOM 649 N N . PRO A 1 84 ? 5.201 6.694 -27.954 1.00 60.06 84 PRO A N 1
ATOM 650 C CA . PRO A 1 84 ? 4.459 7.535 -28.881 1.00 60.06 84 PRO A CA 1
ATOM 651 C C . PRO A 1 84 ? 5.247 7.667 -30.196 1.00 60.06 84 PRO A C 1
ATOM 653 O O . PRO A 1 84 ? 6.280 8.331 -30.234 1.00 60.06 84 PRO A O 1
ATOM 656 N N . GLY A 1 85 ? 4.771 7.017 -31.263 1.00 66.94 85 GLY A N 1
ATOM 657 C CA . GLY A 1 85 ? 5.338 7.133 -32.613 1.00 66.94 85 GLY A CA 1
ATOM 658 C C . GLY A 1 85 ? 6.564 6.261 -32.918 1.00 66.94 85 GLY A C 1
ATOM 659 O O . GLY A 1 85 ? 7.325 6.615 -33.813 1.00 66.94 85 GLY A O 1
ATOM 660 N N . GLY A 1 86 ? 6.778 5.152 -32.199 1.00 61.66 86 GLY A N 1
ATOM 661 C CA . GLY A 1 86 ? 7.877 4.215 -32.472 1.00 61.66 86 GLY A CA 1
ATOM 662 C C . GLY A 1 86 ? 7.423 2.758 -32.600 1.00 61.66 86 GLY A C 1
ATOM 663 O O . GLY A 1 86 ? 6.488 2.339 -31.927 1.00 61.66 86 GLY A O 1
ATOM 664 N N . ASP A 1 87 ? 8.136 1.976 -33.417 1.00 64.75 87 ASP A N 1
ATOM 665 C CA . ASP A 1 87 ? 7.826 0.562 -33.710 1.00 64.75 87 ASP A CA 1
ATOM 666 C C . ASP A 1 87 ? 8.388 -0.439 -32.679 1.00 64.75 87 ASP A C 1
ATOM 668 O O . ASP A 1 87 ? 8.290 -1.653 -32.866 1.00 64.75 87 ASP A O 1
ATOM 672 N N . ARG A 1 88 ? 9.035 0.032 -31.603 1.00 64.06 88 ARG A N 1
ATOM 673 C CA . ARG A 1 88 ? 9.649 -0.838 -30.586 1.00 64.06 88 ARG A CA 1
ATOM 674 C C . ARG A 1 88 ? 9.166 -0.478 -29.182 1.00 64.06 88 ARG A C 1
ATOM 676 O O . ARG A 1 88 ? 9.179 0.706 -28.844 1.00 64.06 88 ARG A O 1
ATOM 683 N N . PRO A 1 89 ? 8.790 -1.473 -28.358 1.00 70.75 89 PRO A N 1
ATOM 684 C CA . PRO A 1 89 ? 8.449 -1.230 -26.965 1.00 70.75 89 PRO A CA 1
ATOM 685 C C . PRO A 1 89 ? 9.680 -0.711 -26.215 1.00 70.75 89 PRO A C 1
ATOM 687 O O . PRO A 1 89 ? 10.797 -1.187 -26.432 1.00 70.75 89 PRO A O 1
ATOM 690 N N . LEU A 1 90 ? 9.477 0.279 -25.346 1.00 80.19 90 LEU A N 1
ATOM 691 C CA . LEU A 1 90 ? 10.536 0.819 -24.499 1.00 80.19 90 LEU A CA 1
ATOM 692 C C . LEU A 1 90 ? 10.498 0.119 -23.147 1.00 80.19 90 LEU A C 1
ATOM 694 O O . LEU A 1 90 ? 9.474 0.134 -22.462 1.00 80.19 90 LEU A O 1
ATOM 698 N N . GLU A 1 91 ? 11.630 -0.442 -22.749 1.00 85.69 91 GLU A N 1
ATOM 699 C CA . GLU A 1 91 ? 11.812 -0.967 -21.402 1.00 85.69 91 GLU A CA 1
ATOM 700 C C . GLU A 1 91 ? 11.916 0.185 -20.399 1.00 85.69 91 GLU A C 1
ATOM 702 O O . GLU A 1 91 ? 12.671 1.142 -20.588 1.00 85.69 91 GLU A O 1
ATOM 707 N N . ARG A 1 92 ? 11.135 0.100 -19.324 1.00 88.81 92 ARG A N 1
ATOM 708 C CA . ARG A 1 92 ? 11.133 1.067 -18.227 1.00 88.81 92 ARG A CA 1
ATOM 709 C C . ARG A 1 92 ? 11.298 0.350 -1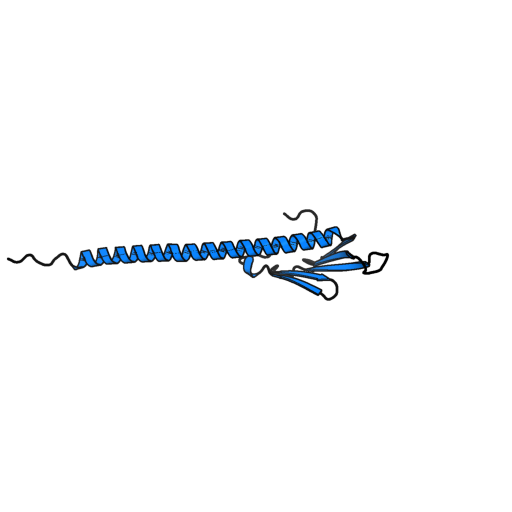6.905 1.00 88.81 92 ARG A C 1
ATOM 711 O O . ARG A 1 92 ? 10.769 -0.739 -16.701 1.00 88.81 92 ARG A O 1
ATOM 718 N N . GLU A 1 93 ? 12.003 0.996 -15.993 1.00 92.25 93 GLU A N 1
ATOM 719 C CA . GLU A 1 93 ? 12.168 0.503 -14.635 1.00 92.25 93 GLU A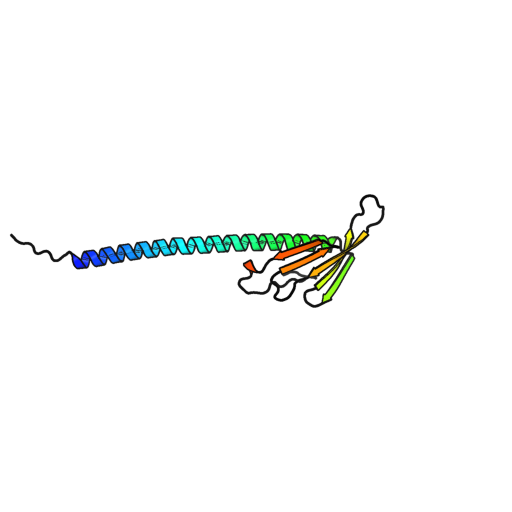 CA 1
ATOM 720 C C . GLU A 1 93 ? 11.070 1.075 -13.731 1.00 92.25 93 GLU A C 1
ATOM 722 O O . GLU A 1 93 ? 10.876 2.294 -13.658 1.00 92.25 93 GLU A O 1
ATOM 727 N N . VAL A 1 94 ? 10.356 0.189 -13.037 1.00 93.88 94 VAL A N 1
ATOM 728 C CA . VAL A 1 94 ? 9.385 0.537 -11.997 1.00 93.88 94 VAL A CA 1
ATOM 729 C C . VAL A 1 94 ? 9.852 -0.059 -10.678 1.00 93.88 94 VAL A C 1
ATOM 731 O O . VAL A 1 94 ? 9.860 -1.276 -10.498 1.00 93.88 94 VAL A O 1
ATOM 734 N N . ALA A 1 95 ? 10.216 0.800 -9.734 1.00 94.56 95 ALA A N 1
ATOM 735 C CA . ALA A 1 95 ? 10.646 0.391 -8.408 1.00 94.56 95 ALA A CA 1
ATOM 736 C C . ALA A 1 95 ? 9.490 0.507 -7.411 1.00 94.56 95 ALA A C 1
ATOM 738 O O . ALA A 1 95 ? 8.917 1.575 -7.217 1.00 94.56 95 ALA A O 1
ATOM 739 N N . TRP A 1 96 ? 9.189 -0.585 -6.726 1.00 95.44 96 TRP A N 1
ATOM 740 C CA . TRP A 1 96 ? 8.253 -0.636 -5.616 1.00 95.44 96 TRP A CA 1
ATOM 741 C C . TRP A 1 96 ? 8.995 -0.741 -4.293 1.00 95.44 96 TRP A C 1
ATOM 743 O O . TRP A 1 96 ? 9.944 -1.517 -4.147 1.00 95.44 96 TRP A O 1
ATOM 753 N N . ARG A 1 97 ? 8.563 0.037 -3.303 1.00 94.44 97 ARG A N 1
ATOM 754 C CA . ARG A 1 97 ? 9.189 0.096 -1.983 1.00 94.44 97 ARG A CA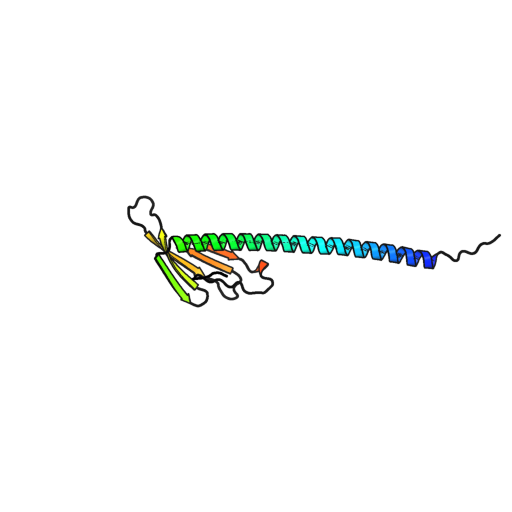 1
ATOM 755 C C . ARG A 1 97 ? 8.129 0.110 -0.893 1.00 94.44 97 ARG A C 1
ATOM 757 O O . ARG A 1 97 ? 7.166 0.853 -0.967 1.00 94.44 97 ARG A O 1
ATOM 764 N N . CYS A 1 98 ? 8.335 -0.673 0.152 1.00 93.06 98 CYS A N 1
ATOM 765 C CA . CYS A 1 98 ? 7.587 -0.616 1.397 1.00 93.06 98 CYS A CA 1
ATOM 766 C C . CYS A 1 98 ? 8.598 -0.384 2.525 1.00 93.06 98 CYS A C 1
ATOM 768 O O . CYS A 1 98 ? 9.194 -1.341 3.029 1.00 93.06 98 CYS A O 1
ATOM 770 N N . PRO A 1 99 ? 8.888 0.888 2.855 1.00 88.00 99 PRO A N 1
ATOM 771 C CA . PRO A 1 99 ? 9.829 1.223 3.914 1.00 88.00 99 PRO A CA 1
ATOM 772 C C . PRO A 1 99 ? 9.333 0.697 5.261 1.00 88.00 99 PRO A C 1
ATOM 774 O O . PRO A 1 99 ? 8.143 0.786 5.557 1.00 88.00 99 PRO A O 1
ATOM 777 N N . SER A 1 100 ? 10.244 0.217 6.111 1.00 81.06 100 SER A N 1
ATOM 778 C CA . SER A 1 100 ? 9.939 -0.009 7.531 1.00 81.06 100 SER A CA 1
ATOM 779 C C . SER A 1 100 ? 9.511 1.325 8.167 1.00 81.06 100 SER A C 1
ATOM 781 O O . SER A 1 100 ? 10.178 2.331 7.906 1.00 81.06 100 SER A O 1
ATOM 783 N N . PRO A 1 101 ? 8.418 1.387 8.951 1.00 82.75 101 PRO A N 1
ATOM 784 C CA . PRO A 1 101 ? 7.708 0.284 9.618 1.00 82.75 101 PRO A CA 1
ATOM 785 C C . PRO A 1 101 ? 6.562 -0.378 8.824 1.00 82.75 101 PRO A C 1
ATOM 787 O O . PRO A 1 101 ? 5.758 -1.093 9.409 1.00 82.75 101 PRO A O 1
ATOM 790 N N . GLY A 1 102 ? 6.450 -0.168 7.513 1.00 85.44 102 GLY A N 1
ATOM 791 C CA . GLY A 1 102 ? 5.356 -0.714 6.706 1.00 85.44 102 GLY A CA 1
ATOM 792 C C . GLY A 1 102 ? 4.083 0.115 6.833 1.00 85.44 102 GLY A C 1
ATOM 793 O O . GLY A 1 102 ? 2.992 -0.421 6.922 1.00 85.44 102 GLY A O 1
ATOM 794 N N . THR A 1 103 ? 4.192 1.438 6.898 1.00 91.81 103 THR A N 1
ATOM 795 C CA . THR A 1 103 ? 3.020 2.332 6.929 1.00 91.81 103 THR A CA 1
ATOM 796 C C . THR A 1 103 ? 2.644 2.855 5.554 1.00 91.81 103 THR A C 1
ATOM 798 O O . THR A 1 103 ? 1.576 3.439 5.402 1.00 91.81 103 THR A O 1
ATOM 801 N N . ARG A 1 104 ? 3.498 2.655 4.550 1.00 93.06 104 ARG A N 1
ATOM 802 C CA . ARG A 1 104 ? 3.252 3.107 3.186 1.00 93.06 104 ARG A CA 1
ATOM 803 C C . ARG A 1 104 ? 3.899 2.204 2.153 1.00 93.06 104 ARG A C 1
ATOM 805 O O . ARG A 1 104 ? 4.845 1.471 2.451 1.00 93.06 104 ARG A O 1
ATOM 812 N N . VAL A 1 105 ? 3.395 2.305 0.933 1.00 95.06 105 VAL A N 1
ATOM 813 C CA . VAL A 1 105 ? 3.993 1.711 -0.261 1.00 95.06 105 VAL A CA 1
ATOM 814 C C . VAL A 1 105 ? 4.270 2.827 -1.258 1.00 95.06 105 VAL A C 1
ATOM 816 O O . VAL A 1 105 ? 3.419 3.672 -1.495 1.00 95.06 105 VAL A O 1
ATOM 819 N N . GLU A 1 106 ? 5.461 2.842 -1.831 1.00 95.94 106 GLU A N 1
ATOM 820 C CA . GLU A 1 106 ? 5.893 3.795 -2.846 1.00 95.94 106 GLU A CA 1
ATOM 821 C C . GLU A 1 106 ? 6.116 3.047 -4.158 1.00 95.94 106 GLU A C 1
ATOM 823 O O . GLU A 1 106 ? 6.744 1.986 -4.184 1.00 95.94 106 GLU A O 1
ATOM 828 N N . ARG A 1 107 ? 5.631 3.624 -5.250 1.00 95.50 107 ARG A N 1
ATOM 829 C CA . ARG A 1 107 ? 5.914 3.219 -6.621 1.00 95.50 107 ARG A CA 1
ATOM 830 C C . ARG A 1 107 ? 6.675 4.345 -7.294 1.00 95.50 107 ARG A C 1
ATOM 832 O O . ARG A 1 107 ? 6.177 5.462 -7.380 1.00 95.50 107 ARG A O 1
ATOM 839 N N . GLN A 1 108 ? 7.852 4.051 -7.811 1.00 94.69 108 GLN A N 1
ATOM 840 C CA . GLN A 1 108 ? 8.672 4.991 -8.551 1.00 94.69 108 GLN A CA 1
ATOM 841 C C . GLN A 1 108 ? 8.798 4.529 -10.001 1.00 94.69 108 GLN A C 1
ATOM 843 O O . GLN A 1 108 ? 9.221 3.407 -10.262 1.00 94.69 108 GLN A O 1
ATOM 848 N N . GLU A 1 109 ? 8.458 5.408 -10.936 1.00 91.56 109 GLU A N 1
ATOM 849 C CA . GLU A 1 109 ? 8.659 5.210 -12.371 1.00 91.56 109 GLU A CA 1
ATOM 850 C C . GLU A 1 109 ? 9.322 6.469 -12.933 1.00 91.56 109 GLU A C 1
ATOM 852 O O . GLU A 1 109 ? 8.749 7.561 -12.888 1.00 91.56 109 GLU A O 1
ATOM 857 N N . ALA A 1 110 ? 10.550 6.327 -13.435 1.00 86.62 110 ALA A N 1
ATOM 858 C CA . ALA A 1 110 ? 11.402 7.456 -13.807 1.00 86.62 110 ALA A CA 1
ATOM 859 C C . ALA A 1 110 ? 11.509 8.504 -12.669 1.00 86.62 110 ALA A C 1
ATOM 861 O O . ALA A 1 110 ? 12.068 8.215 -11.607 1.00 86.62 110 ALA A O 1
ATOM 862 N N . LEU A 1 111 ? 10.979 9.714 -12.884 1.00 85.81 111 LEU A N 1
ATOM 863 C CA . LEU A 1 111 ? 10.967 10.814 -11.908 1.00 85.81 111 LEU A CA 1
ATOM 864 C C . LEU A 1 111 ? 9.665 10.898 -11.095 1.00 85.81 111 LEU A C 1
ATOM 866 O O . LEU A 1 111 ? 9.593 11.673 -10.144 1.00 85.81 111 LEU A O 1
ATOM 870 N N . ALA A 1 112 ? 8.636 10.131 -11.460 1.00 91.00 112 ALA A N 1
ATOM 871 C CA . ALA A 1 112 ? 7.354 10.148 -10.771 1.00 91.00 112 ALA A CA 1
ATOM 872 C C . ALA A 1 112 ? 7.364 9.163 -9.596 1.00 91.00 112 ALA A C 1
ATOM 874 O O . ALA A 1 112 ? 7.726 7.996 -9.757 1.00 91.00 112 ALA A O 1
ATOM 875 N N . VAL A 1 113 ? 6.930 9.635 -8.427 1.00 94.62 113 VAL A N 1
ATOM 876 C CA . VAL A 1 113 ? 6.732 8.813 -7.228 1.00 94.62 113 VAL A CA 1
ATOM 877 C C . VAL A 1 113 ? 5.261 8.876 -6.835 1.00 94.62 113 VAL A C 1
ATOM 879 O O . VAL A 1 113 ? 4.712 9.953 -6.616 1.00 94.62 113 VAL A O 1
ATOM 882 N N . GLU A 1 114 ? 4.628 7.714 -6.764 1.00 95.44 114 GLU A N 1
ATOM 883 C CA . GLU A 1 114 ? 3.261 7.514 -6.298 1.00 95.44 114 GLU A CA 1
ATOM 884 C C . GLU A 1 114 ? 3.309 6.830 -4.927 1.00 95.44 114 GLU A C 1
ATOM 886 O O . GLU A 1 114 ? 3.982 5.813 -4.762 1.00 95.44 114 GLU A O 1
ATOM 891 N N . THR A 1 115 ? 2.604 7.385 -3.941 1.00 95.75 115 THR A N 1
ATOM 892 C CA . THR A 1 115 ? 2.647 6.908 -2.552 1.00 95.75 115 THR A CA 1
ATOM 893 C C . THR A 1 115 ? 1.261 6.487 -2.079 1.00 95.75 115 THR A C 1
ATOM 895 O O . THR A 1 115 ? 0.289 7.228 -2.215 1.00 95.75 115 THR A O 1
ATOM 898 N N . PHE A 1 116 ? 1.189 5.309 -1.468 1.00 94.19 116 PHE A N 1
ATOM 899 C CA . PHE A 1 116 ? 0.005 4.723 -0.853 1.00 94.19 116 PHE A CA 1
ATOM 900 C C . PHE A 1 116 ? 0.195 4.715 0.666 1.00 94.19 116 PHE A C 1
ATOM 902 O O . PHE A 1 116 ? 0.952 3.901 1.195 1.00 94.19 116 PHE A O 1
ATOM 909 N N . GLU A 1 117 ? -0.466 5.635 1.367 1.00 94.12 117 GLU A N 1
ATOM 910 C CA . GLU A 1 117 ? -0.335 5.822 2.818 1.00 94.12 117 GLU A CA 1
ATOM 911 C C . GLU A 1 117 ? -1.361 4.973 3.583 1.00 94.12 117 GLU A C 1
ATOM 913 O O . GLU A 1 117 ? -2.546 5.296 3.634 1.00 94.12 117 GLU A O 1
ATOM 918 N N . PHE A 1 118 ? -0.903 3.885 4.204 1.00 90.81 118 PHE A N 1
ATOM 919 C CA . PHE A 1 118 ? -1.733 2.987 5.014 1.00 90.81 118 PHE A CA 1
ATOM 920 C C . PHE A 1 118 ? -1.716 3.337 6.508 1.00 90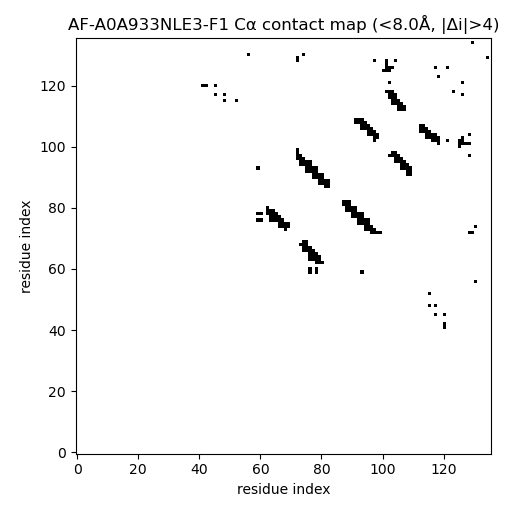.81 118 PHE A C 1
ATOM 922 O O . PHE A 1 118 ? -2.625 2.941 7.230 1.00 90.81 118 PHE A O 1
ATOM 929 N N . GLY A 1 119 ? -0.718 4.090 6.982 1.00 89.81 119 GLY A N 1
ATOM 930 C CA . GLY A 1 119 ? -0.487 4.402 8.400 1.00 89.81 119 GLY A CA 1
ATOM 931 C C . GLY A 1 119 ? -1.738 4.770 9.216 1.00 89.81 119 GLY A C 1
ATOM 932 O O . GLY A 1 119 ? -1.946 4.165 10.269 1.00 89.81 119 GLY A O 1
ATOM 933 N N . PRO A 1 120 ? -2.611 5.682 8.740 1.00 89.75 120 PRO A N 1
ATOM 934 C CA . PRO A 1 120 ? -3.834 6.068 9.454 1.00 89.75 120 PRO A CA 1
ATOM 935 C C . PRO A 1 120 ? -4.853 4.936 9.680 1.00 89.75 120 PRO A C 1
ATOM 937 O O . PRO A 1 120 ? -5.749 5.075 10.513 1.00 89.75 120 PRO A O 1
ATOM 940 N N . TYR A 1 121 ? -4.731 3.827 8.945 1.00 88.44 121 TYR A N 1
ATOM 941 C CA . TYR A 1 121 ? -5.725 2.754 8.872 1.00 88.44 121 TYR A CA 1
ATOM 942 C C . TYR A 1 121 ? -5.287 1.438 9.527 1.00 88.44 121 TYR A C 1
ATOM 944 O O . TYR A 1 121 ? -6.089 0.513 9.617 1.00 88.44 121 TYR A O 1
ATOM 952 N N . LEU A 1 122 ? -4.028 1.319 9.957 1.00 85.06 122 LEU A N 1
ATOM 953 C CA . LEU A 1 122 ? -3.463 0.035 10.391 1.00 85.06 122 LEU A CA 1
ATOM 954 C C . LEU A 1 122 ? -3.555 -0.229 11.903 1.00 85.06 122 LEU A C 1
ATOM 956 O O . LEU A 1 122 ? -3.091 -1.274 12.359 1.00 85.06 122 LEU A O 1
ATOM 960 N N . ASP A 1 123 ? -4.112 0.694 12.693 1.00 84.44 123 ASP A N 1
ATOM 961 C CA . ASP A 1 123 ? -4.252 0.572 14.157 1.00 84.44 123 ASP A CA 1
ATOM 962 C C . ASP A 1 123 ? -2.954 0.103 14.861 1.00 84.44 123 ASP A C 1
ATOM 964 O O . ASP A 1 123 ? -2.968 -0.730 15.768 1.00 84.44 123 ASP A O 1
ATOM 968 N N . GLY A 1 124 ? -1.801 0.613 14.408 1.00 82.00 124 GLY A N 1
ATOM 969 C CA . GLY A 1 124 ? -0.475 0.286 14.952 1.00 82.00 124 GLY A CA 1
ATOM 970 C C . GLY A 1 124 ? 0.165 -1.003 14.419 1.00 82.00 124 GLY A C 1
ATOM 971 O O . GLY A 1 124 ? 1.274 -1.341 14.830 1.00 82.00 124 GLY A O 1
ATOM 972 N N . LYS A 1 125 ? -0.488 -1.722 13.500 1.00 86.00 125 LYS A N 1
ATOM 973 C CA . LYS A 1 125 ? 0.088 -2.890 12.818 1.00 86.00 125 LYS A CA 1
ATOM 974 C C . LYS A 1 125 ? 0.887 -2.464 11.576 1.00 86.00 125 LYS A C 1
ATOM 976 O O . LYS A 1 125 ? 0.534 -1.479 10.936 1.00 86.00 125 LYS A O 1
ATOM 981 N N . PRO A 1 126 ? 1.947 -3.189 11.192 1.00 87.44 126 PRO A N 1
ATOM 982 C CA . PRO A 1 126 ? 2.631 -2.937 9.929 1.00 87.44 126 PRO A CA 1
ATOM 983 C C . PRO A 1 126 ? 1.819 -3.498 8.752 1.00 87.44 126 PRO A C 1
ATOM 985 O O . PRO A 1 126 ? 1.313 -4.621 8.811 1.00 87.44 126 PRO A O 1
ATOM 988 N N . PHE A 1 127 ? 1.726 -2.746 7.658 1.00 87.88 127 PHE A N 1
ATOM 989 C CA . PHE A 1 127 ? 1.289 -3.262 6.365 1.00 87.88 127 PHE A CA 1
ATOM 990 C C . PHE A 1 127 ? 2.403 -4.122 5.772 1.00 87.88 127 PHE A C 1
ATOM 992 O O . PHE A 1 127 ? 3.561 -3.708 5.687 1.00 87.88 127 PHE A O 1
ATOM 999 N N . VAL A 1 128 ? 2.050 -5.335 5.352 1.00 87.38 128 VAL A N 1
ATOM 1000 C CA . VAL A 1 128 ? 2.994 -6.277 4.752 1.00 87.38 128 VAL A CA 1
ATOM 1001 C C . VAL A 1 128 ? 2.772 -6.288 3.251 1.00 87.38 128 VAL A C 1
ATOM 1003 O O . VAL A 1 128 ? 1.864 -6.941 2.747 1.00 87.38 128 VAL A O 1
ATOM 1006 N N . PHE A 1 129 ? 3.630 -5.571 2.536 1.00 87.75 129 PHE A N 1
ATOM 1007 C CA . PHE A 1 129 ? 3.626 -5.556 1.081 1.00 87.75 129 PHE A CA 1
ATOM 1008 C C . PHE A 1 129 ? 4.572 -6.622 0.521 1.00 87.75 129 PHE A C 1
ATOM 1010 O O . PHE A 1 129 ? 5.707 -6.743 0.986 1.00 87.75 129 PH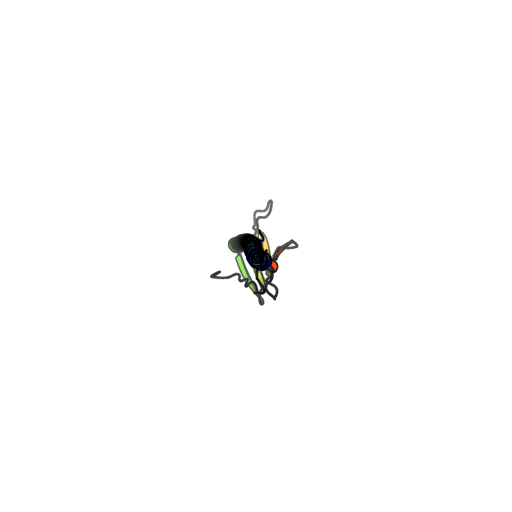E A O 1
ATOM 1017 N N . LYS A 1 130 ? 4.122 -7.386 -0.481 1.00 85.19 130 LYS A N 1
ATOM 1018 C CA . LYS A 1 130 ? 4.936 -8.360 -1.223 1.00 85.19 130 LYS A CA 1
ATOM 1019 C C . LYS A 1 130 ? 4.474 -8.431 -2.677 1.00 85.19 130 LYS A C 1
ATOM 1021 O O . LYS A 1 130 ? 3.277 -8.416 -2.940 1.00 85.19 130 LYS A O 1
ATOM 1026 N N . ILE A 1 131 ? 5.425 -8.574 -3.598 1.00 82.88 131 ILE A N 1
ATOM 1027 C CA . ILE A 1 131 ? 5.172 -8.813 -5.024 1.00 82.88 131 ILE A CA 1
ATOM 1028 C C . ILE A 1 131 ? 5.710 -10.216 -5.355 1.00 82.88 131 ILE A C 1
ATOM 1030 O O . ILE A 1 131 ? 6.917 -10.436 -5.278 1.00 82.88 131 ILE A O 1
ATOM 1034 N N . GLY A 1 132 ? 4.829 -11.184 -5.638 1.00 69.44 132 GLY A N 1
ATOM 1035 C CA . GLY A 1 132 ? 5.196 -12.593 -5.871 1.00 69.44 132 GLY A CA 1
ATOM 1036 C C . GLY A 1 132 ? 4.035 -13.578 -5.655 1.00 69.44 132 GLY A C 1
ATOM 1037 O O . GLY A 1 132 ? 2.985 -13.186 -5.154 1.00 69.44 132 GLY A O 1
ATOM 1038 N N . SER A 1 133 ? 4.206 -14.840 -6.074 1.00 42.81 133 SER A N 1
ATOM 1039 C CA . SER A 1 133 ? 3.157 -15.873 -6.196 1.00 42.81 133 SER A CA 1
ATOM 1040 C C . SER A 1 133 ? 2.342 -16.086 -4.912 1.00 42.81 133 SER A C 1
ATOM 1042 O O . SER A 1 133 ? 2.791 -16.768 -3.992 1.00 42.81 133 SER A O 1
ATOM 1044 N N . GLY A 1 134 ? 1.130 -15.528 -4.894 1.00 41.97 134 GLY A N 1
ATOM 1045 C CA . GLY A 1 134 ? 0.176 -15.627 -3.792 1.00 41.97 134 GLY A CA 1
ATOM 1046 C C . GLY A 1 134 ? 0.208 -14.399 -2.886 1.00 41.97 134 GLY A C 1
ATOM 1047 O O . GLY A 1 134 ? 0.833 -14.421 -1.826 1.00 41.97 134 GLY A O 1
ATOM 1048 N N . MET A 1 135 ? -0.505 -13.337 -3.279 1.00 35.19 135 MET A N 1
ATOM 1049 C CA . MET A 1 135 ? -1.100 -12.471 -2.258 1.00 35.19 135 MET A CA 1
ATOM 1050 C C . MET A 1 135 ? -2.131 -13.314 -1.484 1.00 35.19 135 MET A C 1
ATOM 1052 O O . MET A 1 135 ? -2.825 -14.104 -2.131 1.00 35.19 135 MET A O 1
ATOM 1056 N N . PRO A 1 136 ? -2.189 -13.222 -0.144 1.00 42.38 136 PRO A N 1
ATOM 1057 C CA . PRO A 1 136 ? -3.251 -13.856 0.633 1.00 42.38 136 PRO A CA 1
ATOM 1058 C C . PRO A 1 136 ? -4.637 -13.321 0.256 1.00 42.38 136 PRO A C 1
ATOM 1060 O O . PRO A 1 136 ? -4.724 -12.153 -0.190 1.00 42.38 136 PRO A O 1
#

Mean predicted aligned error: 12.2 Å

Secondary structure (DSSP, 8-state):
------SHHHHHHHHHHHHHHHHHHHHHHHHHHHHHHHHHHHHHHHHHHHHHHHHHHHHHHHTEEEEEEEETTEEEEEEEE--TT-SSPEEEEEEEE--TTTSEEEEEETTEEEEEE-GGGSTTPPP----SS---

Radius of gyration: 29.39 Å; Cα contacts (8 Å, |Δi|>4): 144; chains: 1; bounding box: 73×36×92 Å

Sequence (136 aa):
MSRERGTTLVEALVAGSLVLAVAAAWAGVWFTGRKTDASSERRQEYARLLARLDDRVRRDLRSSVSLRQDGPGRWTLLVLGDVPGGDRPLEREVAWRCPSPGTRVERQEALAVETFEFGPYLDGKPFVFKIGSGMP

Foldseek 3Di:
DDDDDDPPPVVCVVVVVVVVVVVVVVVVVVVVVVVVVVLVVLVVVLVVLVVVVVVVLVVQVVQFPDWDAPDVQKIKTFGFDDDDPDPDTDTWIWMWGQDPVQQKIWIDTPPDIDIRGNNVRQPPHHHDDDDDDDDD